Protein AF-A0A350THS7-F1 (afdb_monomer_lite)

Radius of gyration: 11.68 Å; chains: 1; bounding box: 23×27×28 Å

pLDDT: mean 93.37, std 5.84, range [69.81, 98.31]

Foldseek 3Di:
DPDDDDDQDDPAPPQVSSLVSLLVSPVDPDQAAEDEQADPVRRGGHPVVSSVVSCVVSVHHYHYHDD

Secondary structure (DSSP, 8-state):
-----------TT-HHHHHHHHHHHTTS--S-EEEESB-TTT-PBP-HHHHHHHHHHTT--EEEE--

Sequence (67 aa):
PGVEIAVADAPLFDREEMVRQFAQALETPADAVICTHVSNVFGCRLPVERIAALCRERGVPFVLDAS

Structure (mmCIF, N/CA/C/O backbone):
data_AF-A0A350THS7-F1
#
_entry.id   AF-A0A350THS7-F1
#
loop_
_atom_site.group_PDB
_atom_site.id
_atom_site.type_symbol
_atom_site.label_atom_id
_atom_site.label_alt_id
_atom_site.label_comp_id
_atom_site.label_asym_id
_atom_site.label_entity_id
_atom_site.label_seq_id
_atom_site.pdbx_PDB_ins_code
_atom_site.Cartn_x
_atom_site.Cartn_y
_atom_site.Cartn_z
_atom_site.occupancy
_atom_site.B_iso_or_equiv
_atom_site.auth_seq_id
_atom_site.auth_comp_id
_atom_site.auth_asym_id
_atom_site.auth_atom_id
_atom_site.pdbx_PDB_model_num
ATOM 1 N N . PRO A 1 1 ? -9.817 19.184 10.433 1.00 69.81 1 PRO A N 1
ATOM 2 C CA . PRO A 1 1 ? -9.224 19.299 11.790 1.00 69.81 1 PRO A CA 1
ATOM 3 C C . PRO A 1 1 ? -9.503 18.020 12.590 1.00 69.81 1 PRO A C 1
ATOM 5 O O . PRO A 1 1 ? -10.625 17.535 12.518 1.00 69.81 1 PRO A O 1
ATOM 8 N N . GLY A 1 2 ? -8.507 17.467 13.291 1.00 90.25 2 GLY A N 1
ATOM 9 C CA . GLY A 1 2 ? -8.667 16.221 14.061 1.00 90.25 2 GLY A CA 1
ATOM 10 C C . GLY A 1 2 ? -8.302 14.931 13.315 1.00 90.25 2 GLY A C 1
ATOM 11 O O . GLY A 1 2 ? -8.868 13.892 13.620 1.00 90.25 2 GLY A O 1
ATOM 12 N N . VAL A 1 3 ? -7.397 14.999 12.334 1.00 93.06 3 VAL A N 1
ATOM 13 C CA . VAL A 1 3 ? -6.837 13.822 11.649 1.00 93.06 3 VAL A CA 1
ATOM 14 C C . VAL A 1 3 ? -5.330 13.822 11.873 1.00 93.06 3 VAL A C 1
ATOM 16 O O . VAL A 1 3 ? -4.693 14.862 11.692 1.00 93.06 3 VAL A O 1
ATOM 19 N N . GLU A 1 4 ? -4.777 12.676 12.254 1.00 95.00 4 GLU A N 1
ATOM 20 C CA . GLU A 1 4 ? -3.334 12.439 12.268 1.00 95.00 4 GLU A CA 1
ATOM 21 C C . GLU A 1 4 ? -2.906 11.858 10.919 1.00 95.00 4 GLU A C 1
ATOM 23 O O . GLU A 1 4 ? -3.577 10.989 10.365 1.00 95.00 4 GLU A O 1
ATOM 28 N N . ILE A 1 5 ? -1.810 12.372 10.359 1.00 95.19 5 ILE A N 1
ATOM 29 C CA . ILE A 1 5 ? -1.318 11.970 9.038 1.00 95.19 5 ILE A CA 1
ATOM 30 C C . ILE A 1 5 ? 0.085 11.396 9.199 1.00 95.19 5 ILE A C 1
ATOM 32 O O . ILE A 1 5 ? 0.993 12.090 9.656 1.00 95.19 5 ILE A O 1
ATOM 36 N N . ALA A 1 6 ? 0.259 10.152 8.762 1.00 95.88 6 ALA A N 1
ATOM 37 C CA . ALA A 1 6 ? 1.561 9.544 8.528 1.00 95.88 6 ALA A CA 1
ATOM 38 C C . ALA A 1 6 ? 1.826 9.493 7.018 1.00 95.88 6 ALA A C 1
ATOM 40 O O . ALA A 1 6 ? 0.943 9.131 6.239 1.00 95.88 6 ALA A O 1
ATOM 41 N N . VAL A 1 7 ? 3.039 9.860 6.604 1.00 95.62 7 VAL A N 1
ATOM 42 C CA . VAL A 1 7 ? 3.458 9.842 5.197 1.00 95.62 7 VAL A CA 1
ATOM 43 C C . VAL A 1 7 ? 4.505 8.752 5.015 1.00 95.62 7 VAL A C 1
ATOM 45 O O . VAL A 1 7 ? 5.545 8.783 5.668 1.00 95.62 7 VAL A O 1
ATOM 48 N N . ALA A 1 8 ? 4.228 7.801 4.124 1.00 95.19 8 ALA A N 1
ATOM 49 C CA . ALA A 1 8 ? 5.225 6.869 3.615 1.00 95.19 8 ALA A CA 1
ATOM 50 C C . ALA A 1 8 ? 5.909 7.515 2.402 1.00 95.19 8 ALA A C 1
ATOM 52 O O . ALA A 1 8 ? 5.249 7.771 1.394 1.00 95.19 8 ALA A O 1
ATOM 53 N N . ASP A 1 9 ? 7.206 7.800 2.514 1.00 92.12 9 ASP A N 1
ATOM 54 C CA . ASP A 1 9 ? 7.994 8.447 1.460 1.00 92.12 9 ASP A CA 1
ATOM 55 C C . ASP A 1 9 ? 9.237 7.619 1.128 1.00 92.12 9 ASP A C 1
ATOM 57 O O . ASP A 1 9 ? 9.844 7.010 2.009 1.00 92.12 9 ASP A O 1
ATOM 61 N N . ALA A 1 10 ? 9.609 7.589 -0.147 1.00 93.06 10 ALA A N 1
ATOM 62 C CA . ALA A 1 10 ? 10.737 6.830 -0.666 1.00 93.06 10 ALA A CA 1
ATOM 63 C C . ALA A 1 10 ? 11.379 7.574 -1.845 1.00 93.06 10 ALA A C 1
ATOM 65 O O . ALA A 1 10 ? 10.695 8.334 -2.539 1.00 93.06 10 ALA A O 1
ATOM 66 N N . PRO A 1 11 ? 12.674 7.337 -2.131 1.00 92.88 11 PRO A N 1
ATOM 67 C CA . PRO A 1 11 ? 13.303 7.865 -3.332 1.00 92.88 11 PRO A CA 1
ATOM 68 C C . PRO A 1 11 ? 12.488 7.549 -4.590 1.00 92.88 11 PRO A C 1
ATOM 70 O O . PRO A 1 11 ? 11.874 6.485 -4.715 1.00 92.88 11 PRO A O 1
ATOM 73 N N . LEU A 1 12 ? 12.512 8.473 -5.553 1.00 88.69 12 LEU A N 1
ATOM 74 C CA . LEU A 1 12 ? 11.825 8.277 -6.826 1.00 88.69 12 LEU A CA 1
ATOM 75 C C . LEU A 1 12 ? 12.252 6.952 -7.465 1.00 88.69 12 LEU A C 1
ATOM 77 O O . LEU A 1 12 ? 13.440 6.648 -7.556 1.00 88.69 12 LEU A O 1
ATOM 81 N N . PHE A 1 13 ? 11.262 6.194 -7.937 1.00 89.00 13 PHE A N 1
ATOM 82 C CA . PHE A 1 13 ? 11.426 4.886 -8.582 1.00 89.00 13 PHE A CA 1
ATOM 83 C C . PHE A 1 13 ? 11.927 3.749 -7.674 1.00 89.00 13 PHE A C 1
ATOM 85 O O . PHE A 1 13 ? 12.021 2.614 -8.149 1.00 89.00 13 PHE A O 1
ATOM 92 N N . ASP A 1 14 ? 12.158 3.990 -6.380 1.00 94.75 14 ASP A N 1
ATOM 93 C CA . ASP A 1 14 ? 12.479 2.932 -5.422 1.00 94.75 14 ASP A CA 1
ATOM 94 C C . ASP A 1 14 ? 11.203 2.263 -4.894 1.00 94.75 14 ASP A C 1
ATOM 96 O O . ASP A 1 14 ? 10.609 2.619 -3.873 1.00 94.75 14 ASP A O 1
ATOM 100 N N . ARG A 1 15 ? 10.740 1.278 -5.664 1.00 93.94 15 ARG A N 1
ATOM 101 C CA . ARG A 1 15 ? 9.489 0.563 -5.391 1.00 93.94 15 ARG A CA 1
ATOM 102 C C . ARG A 1 15 ? 9.566 -0.276 -4.121 1.00 93.94 15 ARG A C 1
ATOM 104 O O . ARG A 1 15 ? 8.555 -0.411 -3.438 1.00 93.94 15 ARG A O 1
ATOM 111 N N . GLU A 1 16 ? 10.723 -0.858 -3.825 1.00 96.44 16 GLU A N 1
ATOM 112 C CA . GLU A 1 16 ? 10.879 -1.714 -2.648 1.00 96.44 16 GLU A CA 1
ATOM 113 C C . GLU A 1 16 ? 10.904 -0.875 -1.376 1.00 96.44 16 GLU A C 1
ATOM 115 O O . GLU A 1 16 ? 10.200 -1.200 -0.417 1.00 96.44 16 GLU A O 1
ATOM 120 N N . GLU A 1 17 ? 11.622 0.250 -1.400 1.00 97.31 17 GLU A N 1
ATOM 121 C CA . GLU A 1 17 ? 11.633 1.190 -0.286 1.00 97.31 17 GLU A CA 1
ATOM 122 C C . GLU A 1 17 ? 10.239 1.770 -0.031 1.00 97.31 17 GLU A C 1
ATOM 124 O O . GLU A 1 17 ? 9.795 1.812 1.113 1.00 97.31 17 GLU A O 1
ATOM 129 N N . MET A 1 18 ? 9.483 2.102 -1.082 1.00 96.81 18 MET A N 1
ATOM 130 C CA . MET A 1 18 ? 8.099 2.554 -0.930 1.00 96.81 18 MET A CA 1
ATOM 131 C C . MET A 1 18 ? 7.224 1.520 -0.206 1.00 96.81 18 MET A C 1
ATOM 133 O O . MET A 1 18 ? 6.497 1.856 0.730 1.00 96.81 18 MET A O 1
ATOM 137 N N . VAL A 1 19 ? 7.301 0.242 -0.593 1.00 97.69 19 VAL A N 1
ATOM 138 C CA . VAL A 1 19 ? 6.547 -0.825 0.090 1.00 97.69 19 VAL A CA 1
ATOM 139 C C . VAL A 1 19 ? 6.995 -0.961 1.547 1.00 97.69 19 VAL A C 1
ATOM 141 O O . VAL A 1 19 ? 6.149 -1.125 2.428 1.00 97.69 19 VAL A O 1
ATOM 144 N N . ARG A 1 20 ? 8.303 -0.861 1.820 1.00 98.19 20 ARG A N 1
ATOM 145 C CA . ARG A 1 20 ? 8.852 -0.916 3.181 1.00 98.19 20 ARG A CA 1
ATOM 146 C C . ARG A 1 20 ? 8.317 0.219 4.053 1.00 98.19 20 ARG A C 1
ATOM 148 O O . ARG A 1 20 ? 7.962 -0.019 5.203 1.00 98.19 20 ARG A O 1
ATOM 155 N N . GLN A 1 21 ? 8.217 1.422 3.503 1.00 97.94 21 GLN A N 1
ATOM 156 C CA . GLN A 1 21 ? 7.732 2.608 4.207 1.00 97.94 21 GLN A CA 1
ATOM 157 C C . GLN A 1 21 ? 6.240 2.506 4.531 1.00 97.94 21 GLN A C 1
ATOM 159 O O . GLN A 1 21 ? 5.841 2.795 5.656 1.00 97.94 21 GLN A O 1
ATOM 164 N N . PHE A 1 22 ? 5.420 1.983 3.612 1.00 97.69 22 PHE A N 1
ATOM 165 C CA . PHE A 1 22 ? 4.023 1.653 3.923 1.00 97.69 22 PHE A CA 1
ATOM 166 C C . PHE A 1 22 ? 3.909 0.572 5.002 1.00 97.69 22 PHE A C 1
ATOM 168 O O . PHE A 1 22 ? 3.094 0.702 5.913 1.00 97.69 22 PHE A O 1
ATOM 175 N N . ALA A 1 23 ? 4.724 -0.484 4.930 1.00 97.44 23 ALA A N 1
ATOM 176 C CA . ALA A 1 23 ? 4.715 -1.544 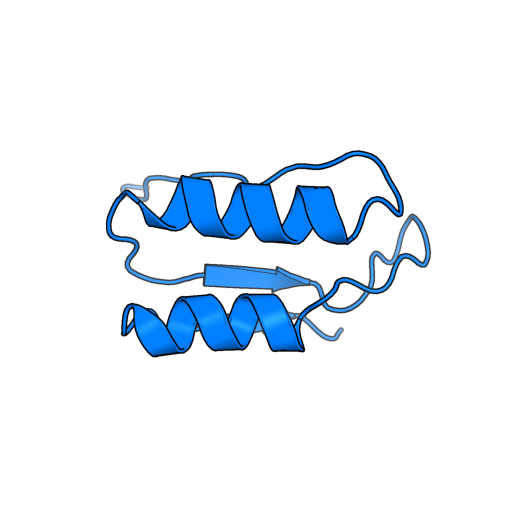5.936 1.00 97.44 23 ALA A CA 1
ATOM 177 C C . ALA A 1 23 ? 5.077 -1.015 7.333 1.00 97.44 23 ALA A C 1
ATOM 179 O O . ALA A 1 23 ? 4.417 -1.397 8.299 1.00 97.44 23 ALA A O 1
ATOM 180 N N . GLN A 1 24 ? 6.075 -0.127 7.408 1.00 97.69 24 GLN A N 1
ATOM 181 C CA . GLN A 1 24 ? 6.520 0.534 8.635 1.00 97.69 24 GLN A CA 1
ATOM 182 C C . GLN A 1 24 ? 5.460 1.502 9.176 1.00 97.69 24 GLN A C 1
ATOM 184 O O . GLN A 1 24 ? 5.143 1.464 10.359 1.00 97.69 24 GLN A O 1
ATOM 189 N N . ALA A 1 25 ? 4.864 2.341 8.324 1.00 96.81 25 ALA A N 1
ATOM 190 C CA . ALA A 1 25 ? 3.804 3.262 8.741 1.00 96.81 25 ALA A CA 1
ATOM 191 C C . ALA A 1 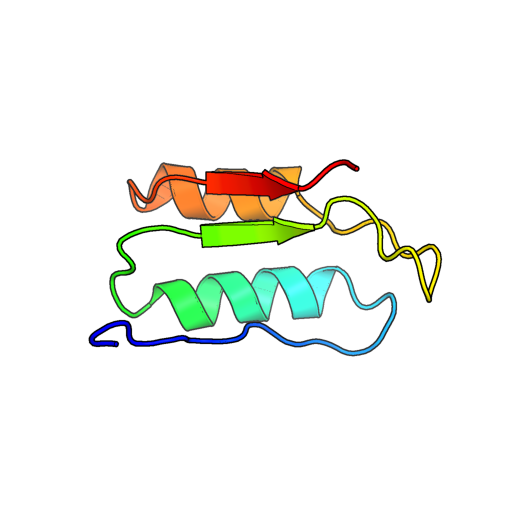25 ? 2.594 2.515 9.326 1.00 96.81 25 ALA A C 1
ATOM 193 O O . ALA A 1 25 ? 1.996 2.955 10.305 1.00 96.81 25 ALA A O 1
ATOM 194 N N . LEU A 1 26 ? 2.279 1.350 8.759 1.00 96.56 26 LEU A N 1
ATOM 195 C CA . LEU A 1 26 ? 1.200 0.477 9.204 1.00 96.56 26 LEU A CA 1
ATOM 196 C C . LEU A 1 26 ? 1.567 -0.427 10.401 1.00 96.56 26 LEU A C 1
ATOM 198 O O . LEU A 1 26 ? 0.806 -1.340 10.731 1.00 96.56 26 LEU A O 1
ATOM 202 N N . GLU A 1 27 ? 2.724 -0.237 11.043 1.00 95.44 27 GLU A N 1
ATOM 203 C CA . GLU A 1 27 ? 2.982 -0.798 12.382 1.00 95.44 27 GLU A CA 1
ATOM 204 C C . GLU A 1 27 ? 2.103 -0.121 13.443 1.00 95.44 27 GLU A C 1
ATOM 206 O O . GLU A 1 27 ? 1.722 -0.750 14.431 1.00 95.44 27 GLU A O 1
ATOM 211 N N . THR A 1 28 ? 1.714 1.131 13.194 1.00 93.69 28 THR A N 1
ATOM 212 C CA . THR A 1 28 ? 0.677 1.833 13.948 1.00 93.69 28 THR A CA 1
ATOM 213 C C . THR A 1 28 ? -0.667 1.669 13.226 1.00 93.69 28 THR A C 1
ATOM 215 O O . THR A 1 28 ? -0.721 1.851 12.006 1.00 93.69 28 THR A O 1
ATOM 218 N N . PRO A 1 29 ? -1.766 1.334 13.930 1.00 90.38 29 PRO A N 1
ATOM 219 C CA . PRO A 1 29 ? -3.088 1.254 13.316 1.00 90.38 29 PRO A CA 1
ATOM 220 C C . PRO A 1 29 ? -3.476 2.569 12.630 1.00 90.38 29 PRO A C 1
ATOM 222 O O . PRO A 1 29 ? -3.354 3.638 13.223 1.00 90.38 29 PRO A O 1
ATOM 225 N N . ALA A 1 30 ? -3.971 2.474 11.397 1.00 96.31 30 ALA A N 1
ATOM 226 C CA . ALA A 1 30 ? -4.492 3.600 10.630 1.00 96.31 30 ALA A CA 1
ATOM 227 C C . ALA A 1 30 ? -5.950 3.330 10.240 1.00 96.31 30 ALA A C 1
ATOM 229 O O . ALA A 1 30 ? -6.302 2.197 9.910 1.00 96.31 30 ALA A O 1
ATOM 230 N N . ASP A 1 31 ? -6.784 4.371 10.229 1.00 97.50 31 ASP A N 1
ATOM 231 C CA . ASP A 1 31 ? -8.195 4.253 9.833 1.00 97.50 31 ASP A CA 1
ATOM 232 C C . ASP A 1 31 ? -8.374 4.066 8.319 1.00 97.50 31 ASP A C 1
ATOM 234 O O . ASP A 1 31 ? -9.372 3.507 7.865 1.00 97.50 31 ASP A O 1
ATOM 238 N N . ALA A 1 32 ? -7.413 4.545 7.525 1.00 97.25 32 ALA A N 1
ATOM 239 C CA . ALA A 1 32 ? -7.381 4.384 6.079 1.00 97.25 32 ALA A CA 1
ATOM 240 C C . ALA A 1 32 ? -5.973 4.628 5.525 1.00 97.25 32 ALA A C 1
ATOM 242 O O . ALA A 1 32 ? -5.174 5.368 6.100 1.00 97.25 32 ALA A O 1
ATOM 243 N N . VAL A 1 33 ? -5.711 4.061 4.349 1.00 97.81 33 VAL A N 1
ATOM 244 C CA . VAL A 1 33 ? -4.557 4.383 3.508 1.00 97.81 33 VAL A CA 1
ATOM 245 C C . VAL A 1 33 ? -5.040 5.017 2.213 1.00 97.81 33 VAL A C 1
ATOM 247 O O . VAL A 1 33 ? -5.938 4.490 1.559 1.00 97.81 33 VAL A O 1
ATOM 250 N N . ILE A 1 34 ? -4.402 6.119 1.820 1.00 96.19 34 ILE A N 1
ATOM 251 C CA . ILE A 1 34 ? -4.601 6.773 0.525 1.00 96.19 34 ILE A CA 1
ATOM 252 C C . ILE A 1 34 ? -3.297 6.651 -0.260 1.00 96.19 34 ILE A C 1
ATOM 254 O O . ILE A 1 34 ? -2.227 6.970 0.257 1.00 96.19 34 ILE A O 1
ATOM 258 N N . CYS A 1 35 ? -3.375 6.179 -1.499 1.00 94.75 35 CYS A N 1
ATOM 259 C CA . CYS A 1 35 ? -2.215 6.011 -2.365 1.00 94.75 35 CYS A CA 1
ATOM 260 C C . CYS A 1 35 ? -2.550 6.464 -3.785 1.00 94.75 35 CYS A C 1
ATOM 262 O O . CYS A 1 35 ? -3.586 6.086 -4.326 1.00 94.75 35 CYS A O 1
ATOM 264 N N . THR A 1 36 ? -1.671 7.247 -4.403 1.00 91.94 36 THR A N 1
ATOM 265 C CA . THR A 1 36 ? -1.780 7.593 -5.825 1.00 91.94 36 THR A CA 1
ATOM 266 C C . THR A 1 36 ? -1.287 6.425 -6.684 1.00 91.94 36 THR A C 1
ATOM 268 O O . THR A 1 36 ? -0.307 5.770 -6.350 1.00 91.94 36 THR A O 1
ATOM 271 N N . HIS A 1 37 ? -1.933 6.139 -7.813 1.00 89.19 37 HIS A N 1
ATOM 272 C CA . HIS A 1 37 ? -1.501 5.078 -8.725 1.00 89.19 37 HIS A CA 1
ATOM 273 C C . HIS A 1 37 ? -0.247 5.485 -9.505 1.00 89.19 37 HIS A C 1
ATOM 275 O O . HIS A 1 37 ? 0.726 4.727 -9.589 1.00 89.19 37 HIS A O 1
ATOM 281 N N . VAL A 1 38 ? -0.270 6.690 -10.076 1.00 87.62 38 VAL A N 1
ATOM 282 C CA . VAL A 1 38 ? 0.812 7.245 -10.890 1.00 87.62 38 VAL A CA 1
ATOM 283 C C . VAL A 1 38 ? 1.073 8.678 -10.462 1.00 87.62 38 VAL A C 1
ATOM 285 O O . VAL A 1 38 ? 0.157 9.491 -10.428 1.00 87.62 38 VAL A O 1
ATOM 288 N N . SER A 1 39 ? 2.329 9.015 -10.176 1.00 82.56 39 SER A N 1
ATOM 289 C CA . SER A 1 39 ? 2.693 10.418 -9.998 1.00 82.56 39 SER A CA 1
ATOM 290 C C . SER A 1 39 ? 2.540 11.153 -11.329 1.00 82.56 39 SER A C 1
ATOM 292 O O . SE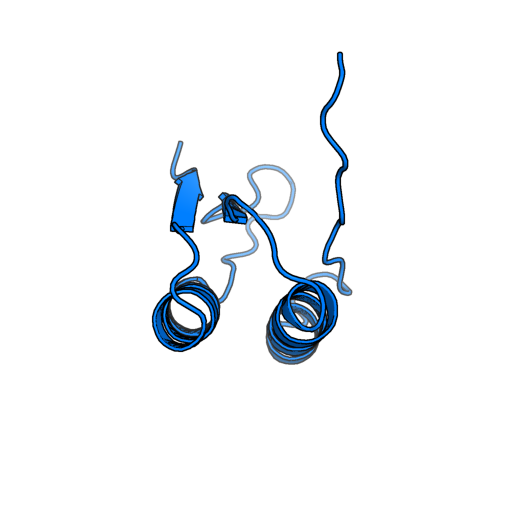R A 1 39 ? 3.252 10.861 -12.287 1.00 82.56 39 SER A O 1
ATOM 294 N N . ASN A 1 40 ? 1.645 12.134 -11.379 1.00 78.94 40 ASN A N 1
ATOM 295 C CA . ASN A 1 40 ? 1.468 13.022 -12.528 1.00 78.94 40 ASN A CA 1
ATOM 296 C C . ASN A 1 40 ? 2.687 13.930 -12.785 1.00 78.94 40 ASN A C 1
ATOM 298 O O . ASN A 1 40 ? 2.901 14.359 -13.914 1.00 78.94 40 ASN A O 1
ATOM 302 N N . VAL A 1 41 ? 3.501 14.199 -11.761 1.00 79.56 41 VAL A N 1
ATOM 303 C CA . VAL A 1 41 ? 4.729 15.002 -11.880 1.00 79.56 41 VAL A CA 1
ATOM 304 C C . VAL A 1 41 ? 5.892 14.163 -12.408 1.00 79.56 41 VAL A C 1
ATOM 306 O O . VAL A 1 41 ? 6.654 14.625 -13.253 1.00 79.56 41 VAL A O 1
ATOM 309 N N . PHE A 1 42 ? 6.029 12.924 -11.928 1.00 80.19 42 PHE A N 1
ATOM 310 C CA . PHE A 1 42 ? 7.215 12.100 -12.190 1.00 80.19 42 PHE A CA 1
ATOM 311 C C . PHE A 1 42 ? 6.971 10.921 -13.142 1.00 80.19 42 PHE A C 1
ATOM 313 O O . PHE A 1 42 ? 7.915 10.216 -13.488 1.00 80.19 42 PHE A O 1
ATOM 320 N N . GLY A 1 43 ? 5.724 10.648 -13.535 1.00 81.75 43 GLY A N 1
ATOM 321 C CA . GLY A 1 43 ? 5.356 9.470 -14.332 1.00 81.75 43 GLY A CA 1
ATOM 322 C C . GLY A 1 43 ? 5.601 8.133 -13.617 1.00 81.75 43 GLY A C 1
ATOM 323 O O . GLY A 1 43 ? 5.600 7.076 -14.248 1.00 81.75 43 GLY A O 1
ATOM 324 N N . CYS A 1 44 ? 5.847 8.160 -12.304 1.00 83.50 44 CYS A N 1
ATOM 325 C CA . CYS A 1 44 ? 6.209 6.983 -11.524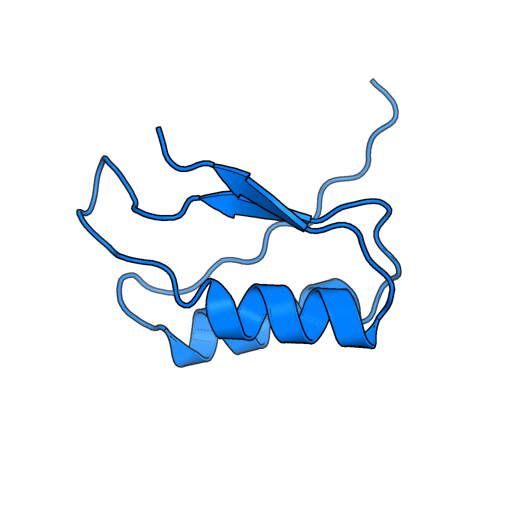 1.00 83.50 44 CYS A CA 1
ATOM 326 C C . CYS A 1 44 ? 4.958 6.199 -11.119 1.00 83.50 44 CYS A C 1
ATOM 328 O O . CYS A 1 44 ? 4.110 6.721 -10.394 1.00 83.50 44 CYS A O 1
ATOM 330 N N . ARG A 1 45 ? 4.863 4.935 -11.552 1.00 88.06 45 ARG A N 1
ATOM 331 C CA . ARG A 1 45 ? 3.820 3.997 -11.110 1.00 88.06 45 ARG A CA 1
ATOM 332 C C . ARG A 1 45 ? 4.185 3.403 -9.753 1.00 88.06 45 ARG A C 1
ATOM 334 O O . ARG A 1 45 ? 5.228 2.760 -9.619 1.00 88.06 45 ARG A O 1
ATOM 341 N N . LEU A 1 46 ? 3.314 3.586 -8.769 1.00 91.25 46 LEU A N 1
ATOM 342 C CA . LEU A 1 46 ? 3.493 3.038 -7.427 1.00 91.25 46 LEU A CA 1
ATOM 343 C C . LEU A 1 46 ? 3.166 1.529 -7.400 1.00 91.25 46 LEU A C 1
ATOM 345 O O . LEU A 1 46 ? 2.367 1.054 -8.210 1.00 91.25 46 LEU A O 1
ATOM 349 N N . PRO A 1 47 ? 3.793 0.736 -6.506 1.00 94.62 47 PRO A N 1
ATOM 3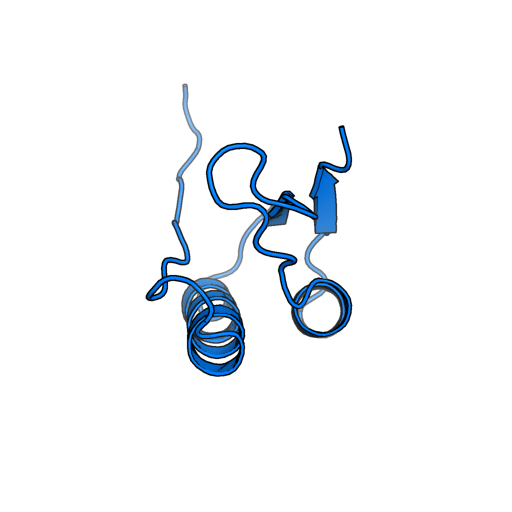50 C CA . PRO A 1 47 ? 3.548 -0.705 -6.365 1.00 94.62 47 PRO A CA 1
ATOM 351 C C . PRO A 1 47 ? 2.234 -0.986 -5.608 1.00 94.62 47 PRO A C 1
ATOM 353 O O . PRO A 1 47 ? 2.224 -1.612 -4.545 1.00 94.62 47 PRO A O 1
ATOM 356 N N . VAL A 1 48 ? 1.120 -0.492 -6.151 1.00 95.75 48 VAL A N 1
ATOM 357 C CA . VAL A 1 48 ? -0.181 -0.413 -5.471 1.00 95.75 48 VAL A CA 1
ATOM 358 C C . VAL A 1 48 ? -0.758 -1.773 -5.098 1.00 95.75 48 VAL A C 1
ATOM 360 O O . VAL A 1 48 ? -1.410 -1.886 -4.068 1.00 95.75 48 VAL A O 1
ATOM 363 N N . GLU A 1 49 ? -0.469 -2.830 -5.857 1.00 96.94 49 GLU A N 1
ATOM 364 C CA . GLU A 1 49 ? -0.938 -4.183 -5.547 1.00 96.94 49 GLU A CA 1
ATOM 365 C C . GLU A 1 49 ? -0.312 -4.711 -4.249 1.00 96.94 49 GLU A C 1
ATOM 367 O O . GLU A 1 49 ? -0.992 -5.337 -3.434 1.00 96.94 49 GLU A O 1
ATOM 372 N N . ARG A 1 50 ? 0.978 -4.424 -4.023 1.00 97.94 50 ARG A N 1
ATOM 373 C CA . ARG A 1 50 ? 1.682 -4.820 -2.793 1.00 97.94 50 ARG A CA 1
ATOM 374 C C . ARG A 1 50 ? 1.237 -3.980 -1.603 1.00 97.94 50 ARG A C 1
ATOM 376 O O . ARG A 1 50 ? 1.039 -4.525 -0.522 1.00 97.94 50 ARG A O 1
ATOM 383 N N . ILE A 1 51 ? 1.031 -2.681 -1.808 1.00 97.62 51 ILE A N 1
ATOM 384 C CA . ILE A 1 51 ? 0.529 -1.781 -0.762 1.00 97.62 51 ILE A CA 1
ATOM 385 C C . ILE A 1 51 ? -0.896 -2.189 -0.353 1.00 97.62 51 ILE A C 1
ATOM 387 O O . ILE A 1 51 ? -1.184 -2.323 0.835 1.00 97.62 51 ILE A O 1
ATOM 391 N N . ALA A 1 52 ? -1.770 -2.488 -1.317 1.00 97.62 52 ALA A N 1
ATOM 392 C CA . ALA A 1 52 ? -3.122 -2.972 -1.049 1.00 97.62 52 ALA A CA 1
ATOM 393 C C . ALA A 1 52 ? -3.124 -4.318 -0.303 1.00 97.62 52 ALA A C 1
ATOM 395 O O . ALA A 1 52 ? -3.945 -4.525 0.592 1.00 97.62 52 ALA A O 1
ATOM 396 N N . ALA A 1 53 ? -2.193 -5.225 -0.626 1.00 98.31 53 ALA A N 1
ATOM 397 C CA . ALA A 1 53 ? -2.036 -6.483 0.102 1.00 98.31 53 ALA A CA 1
ATOM 398 C C . ALA A 1 53 ? -1.676 -6.253 1.580 1.00 98.31 53 ALA A C 1
ATOM 400 O O . ALA A 1 53 ? -2.332 -6.835 2.444 1.00 98.31 53 ALA A O 1
ATOM 401 N N . LEU A 1 54 ? -0.731 -5.347 1.871 1.00 97.62 54 LEU A N 1
ATOM 402 C CA . LEU A 1 54 ? -0.369 -4.961 3.243 1.00 97.62 54 LEU A CA 1
ATOM 403 C C . LEU A 1 54 ? -1.557 -4.383 4.021 1.00 97.62 54 LEU A C 1
ATOM 405 O O . LEU A 1 54 ? -1.750 -4.715 5.192 1.00 97.62 54 LEU A O 1
ATOM 409 N N . CYS A 1 55 ? -2.359 -3.534 3.371 1.00 97.81 55 CYS A N 1
ATOM 410 C CA . CYS A 1 55 ? -3.555 -2.946 3.975 1.00 97.81 55 CYS A CA 1
ATOM 411 C C . CYS A 1 55 ? -4.592 -4.029 4.295 1.00 97.81 55 CYS A C 1
ATOM 413 O O . CYS A 1 55 ? -5.115 -4.082 5.407 1.00 97.81 55 CYS A O 1
ATOM 415 N N . ARG A 1 56 ? -4.829 -4.953 3.355 1.00 97.75 56 ARG A N 1
ATOM 416 C CA . ARG A 1 56 ? -5.750 -6.082 3.535 1.00 97.75 56 ARG A CA 1
ATOM 417 C C . ARG A 1 56 ? -5.330 -6.994 4.686 1.00 97.75 56 ARG A C 1
ATOM 419 O O . ARG A 1 56 ? -6.184 -7.385 5.472 1.00 97.75 56 ARG A O 1
ATOM 426 N N . GLU A 1 57 ? -4.044 -7.319 4.796 1.00 97.00 57 GLU A N 1
ATOM 427 C CA . GLU A 1 57 ? -3.502 -8.134 5.897 1.00 97.00 57 GLU A CA 1
ATOM 428 C C . GLU A 1 57 ? -3.738 -7.494 7.271 1.00 97.00 57 GLU A C 1
ATOM 430 O O . GLU A 1 57 ? -3.933 -8.203 8.255 1.00 97.00 57 GLU A O 1
ATOM 435 N N . ARG A 1 58 ? -3.767 -6.160 7.330 1.00 95.75 58 ARG A N 1
ATOM 436 C CA . ARG A 1 58 ? -3.986 -5.386 8.559 1.00 95.75 58 ARG A CA 1
ATOM 437 C C . ARG A 1 58 ? -5.436 -4.952 8.774 1.00 95.75 58 ARG A C 1
ATOM 439 O O . ARG A 1 58 ? -5.725 -4.297 9.768 1.00 95.75 58 ARG A O 1
ATOM 446 N N . GLY A 1 59 ? -6.345 -5.302 7.862 1.00 96.81 59 GLY A N 1
ATOM 447 C CA . GLY A 1 59 ? -7.747 -4.884 7.927 1.00 96.81 59 GLY A CA 1
ATOM 448 C C . GLY A 1 59 ? -7.967 -3.379 7.725 1.00 96.81 59 GLY A C 1
ATOM 449 O O . GLY A 1 59 ? -8.993 -2.862 8.156 1.00 96.81 59 GLY A O 1
ATOM 450 N N . VAL A 1 60 ? -7.028 -2.679 7.081 1.00 98.00 60 VAL A N 1
ATOM 451 C CA . VAL A 1 60 ? -7.098 -1.229 6.844 1.00 98.00 60 VAL A CA 1
ATOM 452 C C . VAL A 1 60 ? -7.705 -0.951 5.460 1.00 98.00 60 VAL A C 1
ATOM 454 O O . VAL A 1 60 ? -7.242 -1.524 4.468 1.00 98.00 60 VAL A O 1
ATOM 457 N N . PRO A 1 61 ? -8.722 -0.075 5.343 1.00 98.00 61 PRO A N 1
ATOM 458 C CA . PRO A 1 61 ? -9.251 0.368 4.055 1.00 98.00 61 PRO A CA 1
ATOM 459 C C . PRO A 1 61 ? -8.177 1.013 3.166 1.00 98.00 61 PRO A C 1
ATOM 461 O O . PRO A 1 61 ? -7.425 1.876 3.615 1.00 98.00 61 PRO A O 1
ATOM 464 N N . PHE A 1 62 ? -8.139 0.629 1.886 1.00 97.94 62 PHE A N 1
ATOM 465 C CA . PHE A 1 62 ? -7.203 1.162 0.892 1.00 97.94 62 PHE A CA 1
ATOM 466 C C . PHE A 1 62 ? -7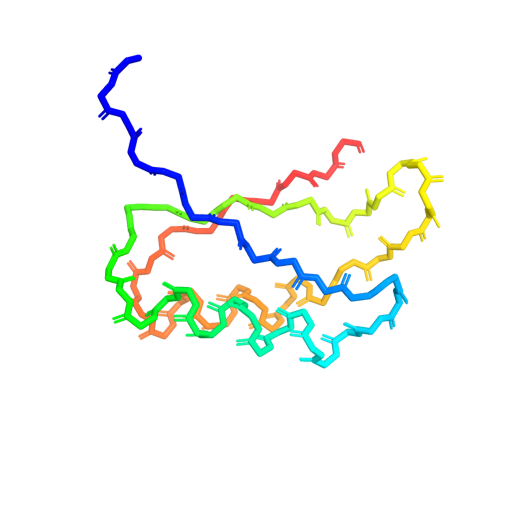.945 1.955 -0.189 1.00 97.94 62 PHE A C 1
ATOM 468 O O . PHE A 1 62 ? -8.794 1.408 -0.895 1.00 97.94 62 PHE A O 1
ATOM 475 N N . VAL A 1 63 ? -7.604 3.235 -0.328 1.00 97.62 63 VAL A N 1
ATOM 476 C CA . VAL A 1 63 ? -8.138 4.150 -1.339 1.00 97.62 63 VAL A CA 1
ATOM 477 C C . VAL A 1 63 ? -7.055 4.425 -2.376 1.00 97.62 63 VAL A C 1
ATOM 479 O O . VAL A 1 63 ? -5.996 4.966 -2.057 1.00 97.62 63 VAL A O 1
ATOM 482 N N . LEU A 1 64 ? -7.341 4.060 -3.624 1.00 96.12 64 LEU A N 1
ATOM 483 C CA . LEU A 1 64 ? -6.468 4.317 -4.761 1.00 96.12 64 LEU A CA 1
ATOM 484 C C . LEU A 1 64 ? -6.940 5.563 -5.513 1.00 96.12 64 LEU A C 1
ATOM 486 O O . LEU A 1 64 ? -8.042 5.574 -6.059 1.00 96.12 64 LEU A O 1
ATOM 490 N N . ASP A 1 65 ? -6.086 6.577 -5.581 1.00 94.12 65 ASP A N 1
ATOM 491 C CA . ASP A 1 65 ? -6.266 7.723 -6.465 1.00 94.12 65 ASP A CA 1
ATOM 492 C C . ASP A 1 65 ? -5.662 7.411 -7.841 1.00 94.12 65 ASP A C 1
ATOM 494 O O . ASP A 1 65 ? -4.453 7.218 -7.979 1.00 94.12 65 ASP A O 1
ATOM 498 N N . ALA A 1 66 ? -6.518 7.298 -8.854 1.00 90.38 66 ALA A N 1
ATOM 499 C CA . ALA A 1 66 ? -6.151 6.918 -10.217 1.00 90.38 66 ALA A CA 1
ATOM 500 C C . ALA A 1 66 ? -6.591 7.963 -11.258 1.00 90.38 66 ALA A C 1
ATOM 502 O O . ALA A 1 66 ? -6.892 7.591 -12.395 1.00 90.38 66 ALA A O 1
ATOM 503 N N . SER A 1 67 ? -6.674 9.235 -10.847 1.00 83.25 67 SER A N 1
ATOM 504 C CA . SER A 1 67 ? -7.008 10.370 -11.719 1.00 83.25 67 SER A CA 1
ATOM 505 C C . SER A 1 67 ? -5.971 10.635 -12.806 1.00 83.25 67 SER A C 1
ATOM 507 O O . SER A 1 67 ? -4.764 10.476 -12.505 1.00 83.25 67 SER A O 1
#